Protein AF-A0A1V4QMM5-F1 (afdb_monomer_lite)

Sequence (83 aa):
MAAAKHLGWSVKRTHPDKAAAAERLSREHGLPEIEDLIVDLNYARKAAAYGDEAFPALDAEDVAIQIEEYVDAVTRLISRPTA

Secondary structure (DSSP, 8-state):
-HHHHHTT----SSHHHHHHHHHHHHHHH-PPP-HHHHHHHHHHHHHHHHS-SPPP---HHHHHHHHHHHHHHHHHHHTS---

Structure (mmCIF, N/CA/C/O backbone):
data_AF-A0A1V4QMM5-F1
#
_entry.id   AF-A0A1V4QMM5-F1
#
loop_
_atom_site.group_PDB
_atom_site.id
_atom_site.type_symbol
_atom_site.label_atom_id
_atom_site.label_alt_id
_atom_site.label_comp_id
_atom_site.label_asym_id
_atom_site.label_entity_id
_atom_site.label_seq_id
_atom_site.pdbx_PDB_ins_code
_atom_site.Cartn_x
_atom_site.Cartn_y
_atom_site.Cartn_z
_atom_site.occupancy
_atom_site.B_iso_or_equiv
_atom_site.auth_seq_id
_atom_site.auth_comp_id
_atom_site.auth_asym_id
_atom_site.auth_atom_id
_atom_site.pdbx_PDB_model_num
ATOM 1 N N . MET A 1 1 ? -1.521 5.296 3.865 1.00 70.94 1 MET A N 1
ATOM 2 C CA . MET A 1 1 ? -1.418 6.538 4.682 1.00 70.94 1 MET A CA 1
ATOM 3 C C . MET A 1 1 ? -2.702 6.885 5.423 1.00 70.94 1 MET A C 1
ATOM 5 O O . MET A 1 1 ? -2.599 7.192 6.598 1.00 70.94 1 MET A O 1
ATOM 9 N N . ALA A 1 2 ? -3.883 6.870 4.791 1.00 86.94 2 ALA A N 1
ATOM 10 C CA . ALA A 1 2 ? -5.138 7.204 5.479 1.00 86.94 2 ALA A CA 1
ATOM 11 C C . ALA A 1 2 ? -5.396 6.312 6.709 1.00 86.94 2 ALA A C 1
ATOM 13 O O . ALA A 1 2 ? -5.551 6.844 7.801 1.00 86.94 2 ALA A O 1
ATOM 14 N N . ALA A 1 3 ? -5.313 4.985 6.549 1.00 90.12 3 ALA A N 1
ATOM 15 C CA . ALA A 1 3 ? -5.386 4.020 7.652 1.00 90.12 3 ALA A CA 1
ATOM 16 C C . ALA A 1 3 ? -4.350 4.299 8.756 1.00 90.12 3 ALA A C 1
ATOM 18 O O . ALA A 1 3 ? -4.716 4.518 9.903 1.00 90.12 3 ALA A O 1
ATOM 19 N N . ALA A 1 4 ? -3.064 4.396 8.404 1.00 89.88 4 ALA A N 1
ATOM 20 C CA . ALA A 1 4 ? -2.003 4.721 9.362 1.00 89.88 4 ALA A CA 1
ATOM 21 C C . ALA A 1 4 ? -2.263 6.040 10.121 1.00 89.88 4 ALA A C 1
ATOM 23 O O . ALA A 1 4 ? -2.083 6.104 11.331 1.00 89.88 4 ALA A O 1
ATOM 24 N N . LYS A 1 5 ? -2.744 7.085 9.433 1.00 91.06 5 LYS A N 1
ATOM 25 C CA . LYS A 1 5 ? -3.113 8.366 10.053 1.00 91.06 5 LYS A CA 1
ATOM 26 C C . LYS A 1 5 ? -4.321 8.222 10.983 1.00 91.06 5 LYS A C 1
ATOM 28 O O . LYS A 1 5 ? -4.312 8.814 12.055 1.00 91.06 5 LYS A O 1
ATOM 33 N N . HIS A 1 6 ? -5.340 7.465 10.578 1.00 89.88 6 HIS A N 1
ATOM 34 C CA . HIS A 1 6 ? -6.510 7.163 11.407 1.00 89.88 6 HIS A CA 1
ATOM 35 C C . HIS A 1 6 ? -6.106 6.435 12.699 1.00 89.88 6 HIS A C 1
ATOM 37 O O . HIS A 1 6 ? -6.616 6.750 13.766 1.00 89.88 6 HIS A O 1
ATOM 43 N N . LEU A 1 7 ? -5.104 5.558 12.619 1.00 91.56 7 LEU A N 1
ATOM 44 C CA . LEU A 1 7 ? -4.505 4.851 13.754 1.00 91.56 7 LEU A CA 1
ATOM 45 C C . LEU A 1 7 ? -3.484 5.692 14.550 1.00 91.56 7 LEU A C 1
ATOM 47 O O . LEU A 1 7 ? -2.811 5.174 15.440 1.00 91.56 7 LEU A O 1
ATOM 51 N N . GLY A 1 8 ? -3.319 6.980 14.227 1.00 92.38 8 GLY A N 1
ATOM 52 C CA . GLY A 1 8 ? -2.404 7.886 14.928 1.00 92.38 8 GLY A CA 1
ATOM 53 C C . GLY A 1 8 ? -0.914 7.660 14.642 1.00 92.38 8 GLY A C 1
ATOM 54 O O . GLY A 1 8 ? -0.065 8.179 15.365 1.00 92.38 8 GLY A O 1
ATOM 55 N N . TRP A 1 9 ? -0.556 6.901 13.605 1.00 93.50 9 TRP A N 1
ATOM 56 C CA . TRP A 1 9 ? 0.843 6.626 13.278 1.00 93.50 9 TRP A CA 1
ATOM 57 C C . TRP A 1 9 ? 1.490 7.796 12.535 1.00 93.50 9 TRP A C 1
ATOM 59 O O . TRP A 1 9 ? 0.951 8.328 11.560 1.00 93.50 9 TRP A O 1
ATOM 69 N N . SER A 1 10 ? 2.708 8.146 12.949 1.00 88.81 10 SER A N 1
ATOM 70 C CA . SER A 1 10 ? 3.559 9.073 12.205 1.00 88.81 10 SER A CA 1
ATOM 71 C C . SER A 1 10 ? 4.346 8.305 11.147 1.00 88.81 10 SER A C 1
ATOM 73 O O . SER A 1 10 ? 5.342 7.652 11.447 1.00 88.81 10 SER A O 1
ATOM 75 N N . VAL A 1 11 ? 3.872 8.362 9.902 1.00 88.12 11 VAL A N 1
ATOM 76 C CA . VAL A 1 11 ? 4.516 7.717 8.751 1.00 88.12 11 VAL A CA 1
ATOM 77 C C . VAL A 1 11 ? 5.076 8.793 7.823 1.00 88.12 11 VAL A C 1
ATOM 79 O O . VAL A 1 11 ? 4.364 9.703 7.387 1.00 88.12 11 VAL A O 1
ATOM 82 N N . LYS A 1 12 ? 6.369 8.701 7.511 1.00 90.56 12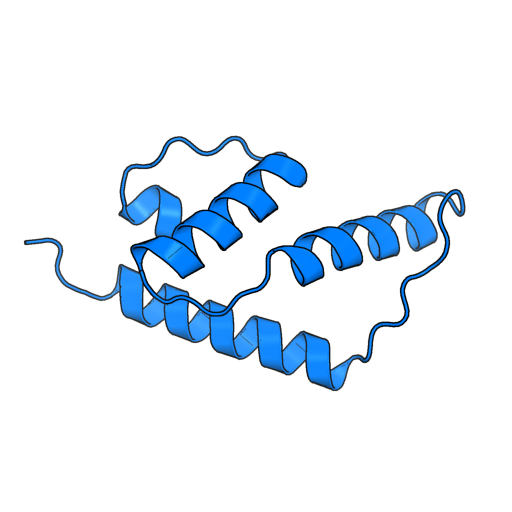 LYS A N 1
ATOM 83 C CA . LYS A 1 12 ? 7.023 9.567 6.523 1.00 90.56 12 LYS A CA 1
ATOM 84 C C . LYS A 1 12 ? 6.511 9.236 5.115 1.00 90.56 12 LYS A C 1
ATOM 86 O O . LYS A 1 12 ? 6.107 8.120 4.820 1.00 90.56 12 LYS A O 1
ATOM 91 N N . ARG A 1 13 ? 6.511 10.213 4.203 1.00 86.75 13 ARG A N 1
ATOM 92 C CA . ARG A 1 13 ? 5.901 10.061 2.861 1.00 86.75 13 ARG A CA 1
ATOM 93 C C . ARG A 1 13 ? 6.838 9.460 1.800 1.00 86.75 13 ARG A C 1
ATOM 95 O O . ARG A 1 13 ? 6.586 9.657 0.611 1.00 86.75 13 ARG A O 1
ATOM 102 N N . THR A 1 14 ? 7.894 8.751 2.197 1.00 92.12 14 THR A N 1
ATOM 103 C CA . THR A 1 14 ? 8.824 8.104 1.252 1.00 92.12 14 THR A CA 1
ATOM 104 C C . THR A 1 14 ? 8.246 6.784 0.718 1.00 92.12 14 THR A C 1
ATOM 106 O O . THR A 1 14 ? 7.268 6.277 1.262 1.00 92.12 14 THR A O 1
ATOM 109 N N . HIS A 1 15 ? 8.801 6.231 -0.369 1.00 89.00 15 HIS A N 1
ATOM 110 C CA . HIS A 1 15 ? 8.362 4.926 -0.892 1.00 89.00 15 HIS A CA 1
ATOM 111 C C . HIS A 1 15 ? 8.639 3.767 0.086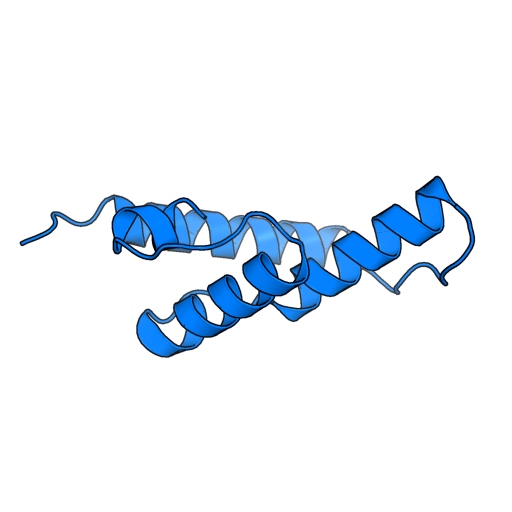 1.00 89.00 15 HIS A C 1
ATOM 113 O O . HIS A 1 15 ? 7.689 3.042 0.377 1.00 89.00 15 HIS A O 1
ATOM 119 N N . PRO A 1 16 ? 9.849 3.633 0.673 1.00 92.12 16 PRO A N 1
ATOM 120 C CA . PRO A 1 16 ? 10.108 2.605 1.684 1.00 92.12 16 PRO A CA 1
ATOM 121 C C . PRO A 1 16 ? 9.196 2.721 2.908 1.00 92.12 16 PRO A C 1
ATOM 123 O O . PRO A 1 16 ? 8.643 1.726 3.361 1.00 92.12 16 PRO A O 1
ATOM 126 N N . ASP A 1 17 ? 8.964 3.942 3.405 1.00 93.44 17 ASP A N 1
ATOM 127 C CA . ASP A 1 17 ? 8.098 4.148 4.573 1.00 93.44 17 ASP A CA 1
ATOM 128 C C . ASP A 1 17 ? 6.631 3.783 4.281 1.00 93.44 17 ASP A C 1
ATOM 130 O O . ASP A 1 17 ? 5.907 3.350 5.177 1.00 93.44 17 ASP A O 1
ATOM 134 N N . LYS A 1 18 ? 6.171 3.939 3.031 1.00 92.94 18 LYS A N 1
ATOM 135 C CA . LYS A 1 18 ? 4.830 3.499 2.617 1.00 92.94 18 LYS A CA 1
ATOM 136 C C . LYS A 1 18 ? 4.714 1.976 2.593 1.00 92.94 18 LYS A C 1
ATOM 138 O O . LYS A 1 18 ? 3.695 1.483 3.065 1.00 92.94 18 LYS A O 1
ATOM 143 N N . ALA A 1 19 ? 5.722 1.271 2.076 1.00 94.88 19 ALA A N 1
ATOM 144 C CA . ALA A 1 19 ? 5.750 -0.193 2.062 1.00 94.88 19 ALA A CA 1
ATOM 145 C C . ALA A 1 19 ? 5.788 -0.751 3.494 1.00 94.88 19 ALA A C 1
ATOM 147 O O . ALA A 1 19 ? 4.920 -1.531 3.866 1.00 94.88 19 ALA A O 1
ATOM 148 N N . ALA A 1 20 ? 6.673 -0.226 4.348 1.00 94.69 20 ALA A N 1
ATOM 149 C CA . ALA A 1 20 ? 6.740 -0.611 5.761 1.00 94.69 20 ALA A CA 1
ATOM 150 C C . ALA A 1 20 ? 5.428 -0.330 6.520 1.00 94.69 20 ALA A C 1
ATOM 152 O O . ALA A 1 20 ? 5.013 -1.091 7.393 1.00 94.69 20 ALA A O 1
ATOM 153 N N . ALA A 1 21 ? 4.736 0.769 6.197 1.00 95.31 21 ALA A N 1
ATOM 154 C CA . ALA A 1 21 ? 3.423 1.040 6.771 1.00 95.31 21 ALA A CA 1
ATOM 155 C C . ALA A 1 21 ? 2.336 0.080 6.258 1.00 95.31 21 ALA A C 1
ATOM 157 O O . ALA A 1 21 ? 1.415 -0.213 7.017 1.00 95.31 21 ALA A O 1
ATOM 158 N N . ALA A 1 22 ? 2.412 -0.382 5.006 1.00 94.81 22 ALA A N 1
ATOM 159 C CA . ALA A 1 22 ? 1.490 -1.374 4.454 1.00 94.81 22 ALA A CA 1
ATOM 160 C C . ALA A 1 22 ? 1.694 -2.748 5.108 1.00 94.81 22 ALA A C 1
ATOM 162 O O . ALA A 1 22 ? 0.728 -3.289 5.638 1.00 94.81 22 ALA A O 1
ATOM 163 N N . GLU A 1 23 ? 2.943 -3.208 5.216 1.00 96.19 23 GLU A N 1
ATOM 164 C CA . GLU A 1 23 ? 3.316 -4.432 5.941 1.00 96.19 23 GLU A CA 1
ATOM 165 C C . GLU A 1 23 ? 2.782 -4.388 7.384 1.00 96.19 23 GLU A C 1
ATOM 167 O O . GLU A 1 23 ? 2.119 -5.304 7.874 1.00 96.19 23 GLU A O 1
ATOM 172 N N . ARG A 1 24 ? 2.996 -3.259 8.075 1.00 95.69 24 ARG A N 1
ATOM 173 C CA . ARG A 1 24 ? 2.499 -3.070 9.441 1.00 95.69 24 ARG A CA 1
ATOM 174 C C . ARG A 1 24 ? 0.969 -3.118 9.524 1.00 95.69 24 ARG A C 1
ATOM 176 O O . ARG A 1 24 ? 0.436 -3.678 10.478 1.00 95.69 24 ARG A O 1
ATOM 183 N N . LEU A 1 25 ? 0.261 -2.529 8.558 1.00 95.50 25 LEU A N 1
ATOM 184 C CA . LEU A 1 25 ? -1.204 -2.568 8.493 1.00 95.50 25 LEU A CA 1
ATOM 185 C C . LEU A 1 25 ? -1.732 -3.983 8.234 1.00 95.50 25 LEU A C 1
ATOM 187 O O . LEU A 1 25 ? -2.733 -4.358 8.844 1.00 95.50 25 LEU A O 1
ATOM 191 N N . SER A 1 26 ? -1.067 -4.757 7.375 1.00 96.12 26 SER A N 1
ATOM 192 C CA . SER A 1 26 ? -1.384 -6.173 7.175 1.00 96.12 26 SER A CA 1
ATOM 193 C C . SER A 1 26 ? -1.236 -6.935 8.491 1.00 96.12 26 SER A C 1
ATOM 195 O O . SER A 1 26 ? -2.208 -7.472 9.025 1.00 96.12 26 SER A O 1
ATOM 197 N N . ARG A 1 27 ? -0.061 -6.844 9.119 1.00 96.19 27 ARG A N 1
ATOM 198 C CA . ARG A 1 27 ? 0.247 -7.584 10.346 1.00 96.19 27 ARG A CA 1
ATOM 199 C C . ARG A 1 27 ? -0.636 -7.215 11.541 1.00 96.19 27 ARG A C 1
ATOM 201 O O . ARG A 1 27 ? -1.028 -8.095 12.301 1.00 96.19 27 ARG A O 1
ATOM 208 N N . GLU A 1 28 ? -0.900 -5.927 11.764 1.00 95.81 28 GLU A N 1
ATOM 209 C CA . GLU A 1 28 ? -1.602 -5.454 12.972 1.00 95.81 28 GLU A CA 1
ATOM 210 C C . GLU A 1 28 ? -3.124 -5.368 12.795 1.00 95.81 28 GLU A C 1
ATOM 212 O O . GLU A 1 28 ? -3.857 -5.423 13.783 1.00 95.81 28 GLU A O 1
ATOM 217 N N . HIS A 1 29 ? -3.615 -5.236 11.559 1.00 93.88 29 HIS A N 1
ATOM 218 C CA . HIS A 1 29 ? -5.032 -4.979 11.286 1.00 93.88 29 HIS A CA 1
ATOM 219 C C . HIS A 1 29 ? -5.647 -5.891 10.216 1.00 93.88 29 HIS A C 1
ATOM 221 O O . HIS A 1 29 ? -6.836 -5.746 9.926 1.00 93.88 29 HIS A O 1
ATOM 227 N N . GLY A 1 30 ? -4.882 -6.834 9.659 1.00 94.62 30 GLY A N 1
ATOM 228 C CA . GLY A 1 30 ? -5.360 -7.802 8.670 1.00 94.62 30 GLY A CA 1
ATOM 229 C C . GLY A 1 30 ? -5.723 -7.172 7.328 1.00 94.62 30 GLY A C 1
ATOM 230 O O . GLY A 1 30 ? -6.639 -7.649 6.660 1.00 94.62 30 GLY A O 1
ATOM 231 N N . LEU A 1 31 ? -5.082 -6.055 6.962 1.00 95.88 31 LEU A N 1
ATOM 232 C CA . LEU A 1 31 ? -5.235 -5.497 5.618 1.00 95.88 31 LEU A CA 1
ATOM 233 C C . LEU A 1 31 ? -4.543 -6.406 4.587 1.00 95.88 31 LEU A C 1
ATOM 235 O O . LEU A 1 31 ? -3.581 -7.077 4.947 1.00 95.88 31 LEU A O 1
ATOM 239 N N . PRO A 1 32 ? -4.990 -6.406 3.318 1.00 96.81 32 PRO A N 1
ATOM 240 C CA . PRO A 1 32 ? -4.280 -7.101 2.250 1.00 96.81 32 PRO A CA 1
ATOM 241 C C . PRO A 1 32 ? -2.802 -6.693 2.190 1.00 96.81 32 PRO A C 1
ATOM 243 O O . PRO A 1 32 ? -2.471 -5.517 2.386 1.00 96.81 32 PRO A O 1
ATOM 246 N N . GLU A 1 33 ? -1.938 -7.670 1.930 1.00 95.00 33 GLU A N 1
ATOM 247 C CA . GLU A 1 33 ? -0.499 -7.482 1.725 1.00 95.00 33 GLU A CA 1
ATOM 248 C C . GLU A 1 33 ? -0.286 -6.785 0.377 1.00 95.00 33 GLU A C 1
ATOM 250 O O . GLU A 1 33 ? -0.667 -7.311 -0.666 1.00 95.00 33 GLU A O 1
ATOM 255 N N . ILE A 1 34 ? 0.265 -5.567 0.397 1.00 95.81 34 ILE A N 1
ATOM 256 C CA . ILE A 1 34 ? 0.524 -4.772 -0.823 1.00 95.81 34 ILE A CA 1
ATOM 257 C C . ILE A 1 34 ? 1.913 -4.135 -0.835 1.00 95.81 34 ILE A C 1
ATOM 259 O O . ILE A 1 34 ? 2.225 -3.325 -1.708 1.00 95.81 34 ILE A O 1
ATOM 263 N N . GLU A 1 35 ? 2.730 -4.404 0.177 1.00 95.06 35 GLU A N 1
ATOM 264 C CA . GLU A 1 35 ? 4.056 -3.825 0.353 1.00 95.06 35 GLU A CA 1
ATOM 265 C C . GLU A 1 35 ? 4.949 -4.074 -0.864 1.00 95.06 35 GLU A C 1
ATOM 267 O O . GLU A 1 35 ? 5.568 -3.126 -1.353 1.00 95.06 35 GLU A O 1
ATOM 272 N N . ASP A 1 36 ? 4.922 -5.290 -1.406 1.00 94.50 36 ASP A N 1
ATOM 273 C CA . ASP A 1 36 ? 5.671 -5.670 -2.601 1.00 94.50 36 ASP A CA 1
ATOM 274 C C . ASP A 1 36 ? 5.134 -4.942 -3.835 1.00 94.50 36 ASP A C 1
ATOM 276 O O . ASP A 1 36 ? 5.901 -4.325 -4.574 1.00 94.50 36 ASP A O 1
ATOM 280 N N . LEU A 1 37 ? 3.808 -4.858 -3.987 1.00 95.88 37 LEU A N 1
ATOM 281 C CA . LEU A 1 37 ? 3.190 -4.090 -5.067 1.00 95.88 37 LEU A CA 1
ATOM 282 C C . LEU A 1 37 ? 3.574 -2.598 -5.009 1.00 95.88 37 LEU A C 1
ATOM 284 O O . LEU A 1 37 ? 3.829 -1.971 -6.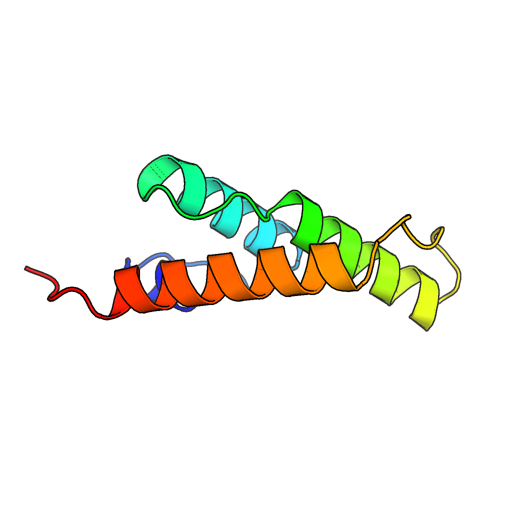037 1.00 95.88 37 LEU A O 1
ATOM 288 N N . ILE A 1 38 ? 3.663 -1.995 -3.818 1.00 94.62 38 ILE A N 1
ATOM 289 C CA . ILE A 1 38 ? 4.125 -0.603 -3.658 1.00 94.62 38 ILE A CA 1
ATOM 290 C C . ILE A 1 38 ? 5.569 -0.443 -4.151 1.00 94.62 38 ILE A C 1
ATOM 292 O O . ILE A 1 38 ? 5.910 0.596 -4.737 1.00 94.62 38 ILE A O 1
ATOM 296 N N . VAL A 1 39 ? 6.421 -1.431 -3.876 1.00 94.56 39 VAL A N 1
ATOM 297 C CA . VAL A 1 39 ? 7.820 -1.450 -4.310 1.00 94.56 39 VAL A CA 1
ATOM 298 C C . VAL A 1 39 ? 7.898 -1.602 -5.828 1.00 94.56 39 VAL A C 1
ATOM 300 O O . VAL A 1 39 ? 8.530 -0.764 -6.479 1.00 94.56 39 VAL A O 1
ATOM 303 N N . ASP A 1 40 ? 7.174 -2.561 -6.400 1.00 95.00 40 ASP A N 1
ATOM 304 C CA . ASP A 1 40 ? 7.147 -2.815 -7.840 1.00 95.00 40 ASP A CA 1
ATOM 305 C C . ASP A 1 40 ? 6.600 -1.626 -8.627 1.00 95.00 40 ASP A C 1
ATOM 307 O O . ASP A 1 40 ? 7.193 -1.208 -9.620 1.00 95.00 40 ASP A O 1
ATOM 311 N N . LEU A 1 41 ? 5.534 -0.975 -8.157 1.00 94.31 41 LEU A N 1
ATOM 312 C CA . LEU A 1 41 ? 5.018 0.238 -8.796 1.00 94.31 41 LEU A CA 1
ATOM 313 C C . LEU A 1 41 ? 6.037 1.387 -8.770 1.00 94.31 41 LEU A C 1
ATOM 315 O O . LEU A 1 41 ? 6.082 2.209 -9.690 1.00 94.31 41 LEU A O 1
ATOM 319 N N . ASN A 1 42 ? 6.879 1.469 -7.737 1.00 93.50 42 ASN A N 1
ATOM 320 C CA . ASN A 1 42 ? 7.962 2.448 -7.712 1.00 93.50 42 ASN A CA 1
ATOM 321 C C . ASN A 1 42 ? 9.089 2.089 -8.693 1.00 93.50 42 ASN A C 1
ATOM 323 O O . ASN A 1 42 ? 9.624 3.003 -9.325 1.00 93.50 42 ASN A O 1
ATOM 327 N N . TYR A 1 43 ? 9.419 0.805 -8.843 1.00 93.38 43 TYR A N 1
ATOM 328 C CA . TYR A 1 43 ? 10.362 0.332 -9.858 1.00 93.38 43 TYR A CA 1
ATOM 329 C C . TYR A 1 43 ? 9.836 0.580 -11.276 1.00 93.38 43 TYR A C 1
ATOM 331 O O . TYR A 1 43 ? 10.514 1.220 -12.075 1.00 93.38 43 TYR A O 1
ATOM 339 N N . ALA A 1 44 ? 8.580 0.233 -11.562 1.00 93.62 44 ALA A N 1
ATOM 340 C CA . ALA A 1 44 ? 7.912 0.543 -12.826 1.00 93.62 44 ALA A CA 1
ATOM 34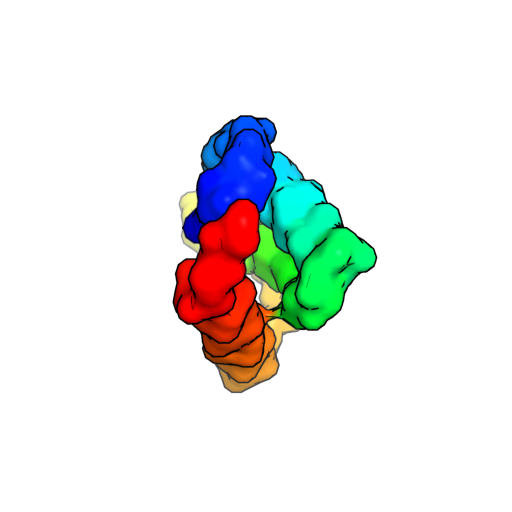1 C C . ALA A 1 44 ? 7.948 2.047 -13.148 1.00 93.62 44 ALA A C 1
ATOM 343 O O . ALA A 1 44 ? 8.265 2.447 -14.270 1.00 93.62 44 ALA A O 1
ATOM 344 N N . ARG A 1 45 ? 7.686 2.905 -12.150 1.00 93.81 45 ARG A N 1
ATOM 345 C CA . ARG A 1 45 ? 7.764 4.366 -12.304 1.00 93.81 45 ARG A CA 1
ATOM 346 C C . ARG A 1 45 ? 9.177 4.835 -12.660 1.00 93.81 45 ARG A 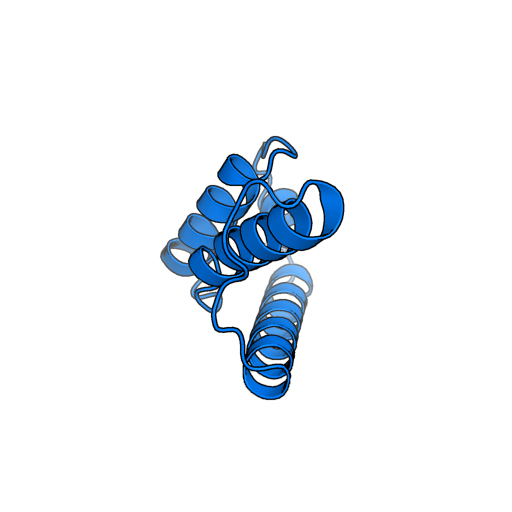C 1
ATOM 348 O O . ARG A 1 45 ? 9.313 5.737 -13.483 1.00 93.81 45 ARG A O 1
ATOM 355 N N . LYS A 1 46 ? 10.216 4.292 -12.020 1.00 92.88 46 LYS A N 1
ATOM 356 C CA . LYS A 1 46 ? 11.614 4.652 -12.307 1.00 92.88 46 LYS A CA 1
ATOM 357 C C . LYS A 1 46 ? 12.053 4.153 -13.680 1.00 92.88 46 LYS A C 1
ATOM 359 O O . LYS A 1 46 ? 12.523 4.967 -14.468 1.00 92.88 46 LYS A O 1
ATOM 364 N N . ALA A 1 47 ? 11.767 2.892 -14.001 1.00 93.19 47 ALA A N 1
ATOM 365 C CA . ALA A 1 47 ? 11.989 2.310 -15.321 1.00 93.19 47 ALA A CA 1
ATOM 366 C C . ALA A 1 47 ? 11.367 3.178 -16.429 1.00 93.19 47 ALA A C 1
ATOM 368 O O . ALA A 1 47 ? 12.037 3.528 -17.396 1.00 93.19 47 ALA A O 1
ATOM 369 N N . ALA A 1 48 ? 10.114 3.615 -16.251 1.00 91.94 48 ALA A N 1
ATOM 370 C CA . ALA A 1 48 ? 9.430 4.482 -17.210 1.00 91.94 48 ALA A CA 1
ATOM 371 C C . ALA A 1 48 ? 10.002 5.912 -17.284 1.00 91.94 48 ALA A C 1
ATOM 373 O O . ALA A 1 48 ? 9.961 6.532 -18.345 1.00 91.94 48 ALA A O 1
ATOM 374 N N . ALA A 1 49 ? 10.499 6.462 -16.172 1.00 92.88 49 ALA A N 1
ATOM 375 C CA . ALA A 1 49 ? 10.970 7.847 -16.102 1.00 92.88 49 ALA A CA 1
ATOM 376 C C . ALA A 1 49 ? 12.436 8.024 -16.520 1.00 92.88 49 ALA A C 1
ATOM 378 O O . ALA A 1 49 ? 12.783 9.040 -17.121 1.00 92.88 49 ALA A O 1
ATOM 379 N N . TYR A 1 50 ? 13.293 7.072 -16.159 1.00 91.75 50 TYR A N 1
ATOM 380 C CA . TYR A 1 50 ? 14.745 7.196 -16.264 1.00 91.75 50 TYR A CA 1
ATOM 381 C C . TYR A 1 50 ? 15.385 6.072 -17.086 1.00 91.75 50 TYR A C 1
ATOM 383 O O . TYR A 1 50 ? 16.515 6.240 -17.538 1.00 91.75 50 TYR A O 1
ATOM 391 N N . GLY A 1 51 ? 14.687 4.949 -17.305 1.00 86.25 51 GLY A N 1
ATOM 392 C CA . GLY A 1 51 ? 15.230 3.785 -18.019 1.00 86.25 51 GLY A CA 1
ATOM 393 C C . GLY A 1 51 ? 16.413 3.115 -17.310 1.00 86.25 51 GLY A C 1
ATOM 394 O O . GLY A 1 51 ? 17.173 2.386 -17.940 1.00 86.25 51 GLY A O 1
ATOM 395 N N . ASP A 1 52 ? 16.599 3.404 -16.023 1.00 83.38 52 ASP A N 1
ATOM 396 C CA . ASP A 1 52 ? 17.699 2.939 -15.176 1.00 83.38 52 ASP A CA 1
ATOM 397 C C . ASP A 1 52 ? 17.426 1.575 -14.529 1.00 83.38 52 ASP A C 1
ATOM 399 O O . ASP A 1 52 ? 18.355 0.868 -14.142 1.00 83.38 52 ASP A O 1
ATOM 403 N N . GLU A 1 53 ? 16.156 1.191 -14.439 1.00 85.81 53 GLU A N 1
ATOM 404 C CA . GLU A 1 53 ? 15.697 -0.064 -13.860 1.00 85.81 53 GLU A CA 1
ATOM 405 C C . GLU A 1 53 ? 14.871 -0.863 -14.879 1.00 85.81 53 GLU A C 1
ATOM 407 O O . GLU A 1 53 ? 14.233 -0.306 -15.777 1.00 85.81 53 GLU A O 1
ATOM 412 N N . ALA A 1 54 ? 14.887 -2.192 -14.750 1.00 89.50 54 ALA A N 1
ATOM 413 C CA . ALA A 1 54 ? 14.029 -3.055 -15.553 1.00 89.50 54 ALA A CA 1
ATOM 414 C C . ALA A 1 54 ? 12.564 -2.859 -15.145 1.00 89.50 54 ALA A C 1
ATOM 416 O O . ALA A 1 54 ? 12.250 -2.756 -13.958 1.00 89.50 54 ALA A O 1
ATOM 417 N N . PHE A 1 55 ? 11.664 -2.835 -16.128 1.00 90.81 55 PHE A N 1
ATOM 418 C CA . PHE A 1 55 ? 10.237 -2.783 -15.838 1.00 90.81 55 PHE A CA 1
ATOM 419 C C . PHE A 1 55 ? 9.807 -4.119 -15.203 1.00 90.81 55 PHE A C 1
ATOM 421 O O . PHE A 1 55 ? 10.064 -5.169 -15.802 1.00 90.81 55 PHE A O 1
ATOM 428 N N . PRO A 1 56 ? 9.195 -4.113 -14.007 1.00 92.31 56 PRO A N 1
ATOM 429 C CA . PRO A 1 56 ? 8.767 -5.341 -13.349 1.00 92.31 56 PRO A CA 1
ATOM 430 C C . PRO A 1 56 ? 7.651 -6.019 -14.147 1.00 92.31 56 PRO A C 1
ATOM 432 O O . PRO A 1 56 ? 6.853 -5.362 -14.816 1.00 92.31 56 PRO A O 1
ATOM 435 N N . ALA A 1 57 ? 7.588 -7.347 -14.073 1.00 93.25 57 ALA A N 1
ATOM 436 C CA . ALA A 1 57 ? 6.533 -8.121 -14.715 1.00 93.25 57 ALA A CA 1
ATOM 437 C C . ALA A 1 57 ? 5.222 -7.955 -13.933 1.00 93.25 57 ALA A C 1
ATOM 439 O O . ALA A 1 57 ? 4.924 -8.734 -13.034 1.00 93.25 57 ALA A O 1
ATOM 440 N N . LEU A 1 58 ? 4.473 -6.905 -14.263 1.00 93.94 58 LEU A N 1
ATOM 441 C CA . LEU A 1 58 ? 3.183 -6.588 -13.664 1.00 93.94 58 LEU A CA 1
ATOM 442 C C . LEU A 1 58 ? 2.060 -6.912 -14.644 1.00 93.94 58 LEU A C 1
ATOM 444 O O . LEU A 1 58 ? 2.087 -6.452 -15.788 1.00 93.94 58 LEU A O 1
ATOM 448 N N . ASP A 1 59 ? 1.064 -7.656 -14.173 1.00 96.19 59 ASP A N 1
ATOM 449 C CA . ASP A 1 59 ? -0.206 -7.809 -14.870 1.00 96.19 59 ASP A CA 1
ATOM 450 C C . ASP A 1 59 ? -1.173 -6.691 -14.454 1.00 96.19 59 ASP A C 1
ATOM 452 O O . ASP A 1 59 ? -1.316 -6.372 -13.273 1.00 96.19 59 ASP A O 1
ATOM 456 N N . ALA A 1 60 ? -1.804 -6.043 -15.431 1.00 94.25 60 ALA A N 1
ATOM 457 C CA . ALA A 1 60 ? -2.622 -4.864 -15.168 1.00 94.25 60 ALA A CA 1
ATOM 458 C C . ALA A 1 60 ? -3.919 -5.190 -14.411 1.00 94.25 60 ALA A C 1
ATOM 460 O O . ALA A 1 60 ? -4.375 -4.362 -13.620 1.00 94.25 60 ALA A O 1
ATOM 461 N N . GLU A 1 61 ? -4.508 -6.362 -14.656 1.00 97.12 61 GLU A N 1
ATOM 462 C CA . GLU A 1 61 ? -5.735 -6.807 -13.999 1.00 97.12 61 GLU A CA 1
ATOM 463 C C . GLU A 1 61 ? -5.442 -7.175 -12.543 1.00 97.12 61 GLU A C 1
ATOM 465 O O . GLU A 1 61 ? -6.087 -6.641 -11.638 1.00 97.12 61 GLU A O 1
ATOM 470 N N . ASP A 1 62 ? -4.391 -7.962 -12.302 1.00 95.81 62 ASP A N 1
ATOM 471 C CA . ASP A 1 62 ? -3.982 -8.349 -10.946 1.00 95.81 62 ASP A CA 1
ATOM 472 C C . ASP A 1 62 ? -3.620 -7.133 -10.082 1.00 95.81 62 ASP A C 1
ATOM 474 O O . ASP A 1 62 ? -3.979 -7.058 -8.903 1.00 95.81 62 ASP A O 1
ATOM 478 N N . VAL A 1 63 ? -2.925 -6.147 -10.662 1.00 96.56 63 VAL A N 1
ATOM 479 C CA . VAL A 1 63 ? -2.590 -4.893 -9.972 1.00 96.56 63 VAL A CA 1
ATOM 480 C C . VAL A 1 63 ? -3.853 -4.116 -9.601 1.00 96.56 63 VAL A C 1
ATOM 482 O O . VAL A 1 63 ? -3.937 -3.583 -8.492 1.00 96.56 63 VAL A O 1
ATOM 485 N N . ALA A 1 64 ? -4.829 -4.028 -10.509 1.00 97.19 64 ALA A N 1
ATOM 486 C CA . ALA A 1 64 ? -6.079 -3.326 -10.242 1.00 97.19 64 ALA A CA 1
ATOM 487 C C . ALA A 1 64 ? -6.857 -3.996 -9.101 1.00 97.19 64 ALA A C 1
ATOM 489 O O . ALA A 1 64 ? -7.234 -3.309 -8.151 1.00 97.19 64 ALA A O 1
ATOM 490 N N . ILE A 1 65 ? -6.998 -5.325 -9.142 1.00 97.56 65 ILE A N 1
ATOM 491 C CA . ILE A 1 65 ? -7.679 -6.112 -8.105 1.00 97.56 65 ILE A CA 1
ATOM 492 C C . ILE A 1 65 ? -7.031 -5.880 -6.735 1.00 97.56 65 ILE A C 1
ATOM 494 O O . ILE A 1 65 ? -7.719 -5.513 -5.783 1.00 97.56 65 ILE A O 1
ATOM 498 N N . GLN A 1 66 ? -5.704 -6.000 -6.632 1.00 96.81 66 GLN A N 1
ATOM 499 C CA . GLN A 1 66 ? -4.993 -5.798 -5.362 1.00 96.81 66 GLN A CA 1
ATOM 500 C C . GLN A 1 66 ? -5.183 -4.382 -4.797 1.00 96.81 66 GLN A C 1
ATOM 502 O O . GLN A 1 66 ? -5.343 -4.194 -3.586 1.00 96.81 66 GLN A O 1
ATOM 507 N N . ILE A 1 67 ? -5.182 -3.363 -5.664 1.00 96.12 67 ILE A N 1
ATOM 508 C CA . ILE A 1 67 ? -5.428 -1.978 -5.251 1.00 96.12 67 ILE A CA 1
ATOM 509 C C . ILE A 1 67 ? -6.864 -1.814 -4.746 1.00 96.12 67 ILE A C 1
ATOM 511 O O . ILE A 1 67 ? -7.065 -1.193 -3.700 1.00 96.12 67 ILE A O 1
ATOM 515 N N . GLU A 1 68 ? -7.848 -2.351 -5.464 1.00 97.50 68 GLU A N 1
ATOM 516 C CA . GLU A 1 68 ? -9.263 -2.274 -5.094 1.00 97.50 68 GLU A CA 1
ATOM 517 C C . GLU A 1 68 ? -9.524 -2.950 -3.744 1.00 97.50 68 GLU A C 1
ATOM 519 O O . GLU A 1 68 ? -10.063 -2.316 -2.832 1.00 97.50 68 GLU A O 1
ATOM 524 N N . GLU A 1 69 ? -9.046 -4.182 -3.560 1.00 97.25 69 GLU A N 1
ATOM 525 C CA . GLU A 1 69 ? -9.189 -4.930 -2.307 1.00 97.25 69 GLU A CA 1
ATOM 526 C C . GLU A 1 69 ? -8.576 -4.187 -1.113 1.00 97.25 69 GLU A C 1
ATOM 528 O O . GLU A 1 69 ? -9.174 -4.107 -0.029 1.00 97.25 69 GLU A O 1
ATOM 533 N N . TYR A 1 70 ? -7.392 -3.598 -1.304 1.00 96.50 70 TYR A N 1
ATOM 534 C CA . TYR A 1 70 ? -6.721 -2.825 -0.265 1.00 96.50 70 TYR A CA 1
ATOM 535 C C . TYR A 1 70 ? -7.454 -1.521 0.056 1.00 96.50 70 TYR A C 1
ATOM 537 O O . TYR A 1 70 ? -7.613 -1.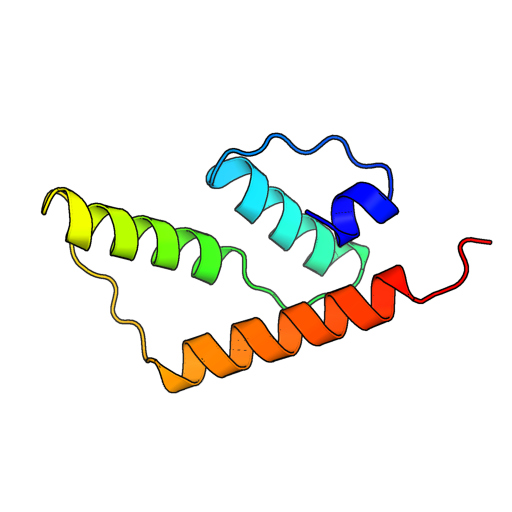175 1.231 1.00 96.50 70 TYR A O 1
ATOM 545 N N . VAL A 1 71 ? -7.929 -0.788 -0.955 1.00 96.19 71 VAL A N 1
ATOM 546 C CA . VAL A 1 71 ? -8.708 0.446 -0.758 1.00 96.19 71 VAL A CA 1
ATOM 547 C C . VAL A 1 71 ? -10.011 0.150 -0.018 1.00 96.19 71 VAL A C 1
ATOM 549 O O . VAL A 1 71 ? -10.362 0.878 0.919 1.00 96.19 71 VAL A O 1
ATOM 552 N N . ASP A 1 72 ? -10.685 -0.942 -0.356 1.00 96.62 72 ASP A N 1
ATOM 553 C CA . ASP A 1 72 ? -11.873 -1.412 0.349 1.00 96.62 72 ASP A CA 1
ATOM 554 C C . ASP A 1 72 ? -11.571 -1.759 1.811 1.00 96.62 72 ASP A C 1
ATOM 556 O O . ASP A 1 72 ? -12.303 -1.357 2.721 1.00 96.62 72 ASP A O 1
ATOM 560 N N . ALA A 1 73 ? -10.469 -2.467 2.072 1.00 95.75 73 ALA A N 1
ATOM 561 C CA . ALA A 1 73 ? -10.044 -2.802 3.428 1.00 95.75 73 ALA A CA 1
ATOM 562 C C . ALA A 1 73 ? -9.694 -1.554 4.256 1.00 95.75 73 ALA A C 1
ATOM 564 O O . ALA A 1 73 ? -10.124 -1.435 5.407 1.00 95.75 73 ALA A O 1
ATOM 565 N N . VAL A 1 74 ? -8.985 -0.585 3.665 1.00 95.31 74 VAL A N 1
ATOM 566 C CA . VAL A 1 74 ? -8.708 0.718 4.287 1.00 95.31 74 VAL A CA 1
ATOM 567 C C . VAL A 1 74 ? -10.008 1.448 4.602 1.00 95.31 74 VAL A C 1
ATOM 569 O O . VAL A 1 74 ? -10.150 1.959 5.711 1.00 95.31 74 VAL A O 1
ATOM 572 N N . THR A 1 75 ? -10.958 1.480 3.666 1.00 95.44 75 THR A N 1
ATOM 573 C CA . THR A 1 75 ? -12.260 2.139 3.849 1.00 95.44 75 THR A CA 1
ATOM 574 C C . THR A 1 75 ? -13.020 1.512 5.014 1.00 95.44 75 THR A C 1
ATOM 576 O O . THR A 1 75 ? -13.442 2.213 5.932 1.00 95.44 75 THR A O 1
ATOM 579 N N . ARG A 1 76 ? -13.099 0.176 5.056 1.00 94.44 76 ARG A N 1
ATOM 580 C CA . ARG A 1 76 ? -13.704 -0.556 6.178 1.00 94.44 76 ARG A CA 1
ATOM 581 C C . ARG A 1 76 ? -13.029 -0.244 7.511 1.00 94.44 76 ARG A C 1
ATOM 583 O O . ARG A 1 76 ? -13.730 -0.113 8.512 1.00 94.44 76 ARG A O 1
ATOM 590 N N . LEU A 1 77 ? -11.701 -0.129 7.542 1.00 93.06 77 LEU A N 1
ATOM 591 C CA . LEU A 1 77 ? -10.957 0.188 8.760 1.00 93.06 77 LEU A CA 1
ATOM 592 C C . LEU A 1 77 ? -11.279 1.601 9.267 1.00 93.06 77 LEU A C 1
ATOM 594 O O . LEU A 1 77 ? -11.599 1.758 10.440 1.00 93.06 77 LEU A O 1
ATOM 598 N N . ILE A 1 78 ? -11.230 2.614 8.397 1.00 93.75 78 ILE A N 1
ATOM 599 C CA . ILE A 1 78 ? -11.416 4.019 8.803 1.00 93.75 78 ILE A CA 1
ATOM 600 C C . ILE A 1 78 ? -12.876 4.386 9.089 1.00 93.75 78 ILE A C 1
ATOM 602 O O . ILE A 1 78 ? -13.133 5.376 9.768 1.00 93.75 78 ILE A O 1
ATOM 606 N N . SER A 1 79 ? -13.833 3.619 8.559 1.00 91.25 79 SER A N 1
ATOM 607 C CA . SER A 1 79 ? -15.263 3.808 8.823 1.00 91.25 79 SER A CA 1
ATOM 608 C C . SER A 1 79 ? -15.723 3.186 10.145 1.00 91.25 79 SER A C 1
ATOM 610 O O . SER A 1 79 ? -16.873 3.391 10.535 1.00 91.25 79 SER A O 1
ATOM 612 N N . ARG A 1 80 ? -14.868 2.435 10.855 1.00 80.31 80 ARG A N 1
ATOM 613 C CA . ARG A 1 80 ? -15.202 1.941 12.197 1.00 80.31 80 ARG A CA 1
ATOM 614 C C . ARG A 1 80 ? -15.179 3.103 13.199 1.00 80.31 80 ARG A C 1
ATOM 616 O O . ARG A 1 80 ? -14.237 3.894 13.174 1.00 80.31 80 ARG A O 1
ATOM 623 N N . PRO A 1 81 ? -16.172 3.212 14.102 1.00 65.00 81 PRO A N 1
ATOM 624 C CA . PRO A 1 81 ? -16.106 4.166 15.199 1.00 65.00 81 PRO A CA 1
ATOM 625 C C . PRO A 1 81 ? -14.865 3.874 16.046 1.00 65.00 81 PRO A C 1
ATOM 627 O O . PRO A 1 81 ? -14.705 2.762 16.550 1.00 65.00 81 PRO A O 1
ATOM 630 N N . THR A 1 82 ? -13.983 4.859 16.193 1.00 60.78 82 THR A N 1
ATOM 631 C CA . THR A 1 82 ? -12.931 4.822 17.211 1.00 60.78 82 THR A CA 1
ATOM 632 C C . THR A 1 82 ? -13.611 4.887 18.574 1.00 60.78 82 THR A C 1
ATOM 634 O O . THR A 1 82 ? -14.263 5.892 18.866 1.00 60.78 82 THR A O 1
ATOM 637 N N . ALA A 1 83 ? -13.531 3.794 19.337 1.00 51.28 83 ALA A N 1
ATOM 638 C CA . ALA A 1 83 ? -14.011 3.720 20.717 1.00 51.28 83 ALA A CA 1
ATOM 639 C C . ALA A 1 83 ? -13.262 4.698 21.633 1.00 51.28 83 ALA A C 1
ATOM 641 O O . ALA A 1 83 ? -12.059 4.941 21.371 1.00 51.28 83 ALA A O 1
#

Foldseek 3Di:
DLLCVLVVHDFDPDLQSVLVVQVVCCVPPVADRCSVVSVLVVQLVCCVPPVPHDNDPDDPVVSVVSVVSRVVSSVVNNPDDDD

Radius of gyration: 14.02 Å; chains: 1; bounding box: 34×18×39 Å

pLDDT: mean 91.83, std 7.62, range [51.28, 97.56]